Protein AF-A0AA41W5S6-F1 (afdb_monomer)

Nearest PDB structures (foldseek):
  9cai-assembly1_Ck  TM=5.571E-01  e=4.406E-02  Caenorhabditis elegans
  6zj3-assembly1_Lz  TM=5.947E-01  e=7.842E-02  Euglena gracilis
  7qiz-assembly1_m  TM=5.182E-01  e=4.132E-02  Solanum lycopersicum
  5t2a-assembly1_n  TM=5.504E-01  e=1.309E-01  Leishmania donovani
  8ove-assembly1_Bp  TM=6.069E-01  e=4.147E-01  Trypanosoma brucei brucei

InterPro domains:
  IPR045508 Protein of unknown function DUF6482 [PF20090] (15-85)

Sequence (102 aa):
MSYCIANPDEFPSVIERASLMSQEGYYIVSLLVDGVPRTIVGADRRPFHFRSIDQVKALLSEASIDYAELTFNCSYDEMIGAAESLSPVSMPLHGFIQSKEK

pLDDT: mean 72.36, std 13.7, range [36.69, 87.62]

Mean predicted aligned error: 9.74 Å

Radius of gyration: 14.57 Å; Cα contacts (8 Å, |Δi|>4): 198; chains: 1; bounding box: 46×29×28 Å

Organism: NCBI:txid1215918

Foldseek 3Di:
DAAEDADLVPDDQEFAEWEWEDDPQWIWIWTQDPNHIYTYAYPVRHTDTHNDVVVVCVSLVNHAYQWYKYWYDDPVCVVVVNPPCPDGDIDTDPSSHDPPPD

Secondary structure (DSSP, 8-state):
--EEE--GGG--SEEEEEEEEEETTEEEEEEEETTEEEEEB-TTSSBP-BS-HHHHHHHHTTSEEEEEEEEEE-THHHHHT--S----EEEE-GGGB-----

Structure (mmCIF, N/CA/C/O backbone):
data_AF-A0AA41W5S6-F1
#
_entry.id   AF-A0AA41W5S6-F1
#
loop_
_atom_site.group_PDB
_atom_site.id
_atom_site.type_symbol
_atom_site.label_atom_id
_atom_site.label_alt_id
_atom_site.label_comp_id
_atom_site.label_asym_id
_atom_site.label_entity_id
_atom_site.label_seq_id
_atom_site.pdbx_PDB_ins_code
_atom_site.Cartn_x
_atom_site.Cartn_y
_atom_site.Cartn_z
_atom_site.occupancy
_atom_site.B_iso_or_equiv
_atom_site.auth_seq_id
_atom_site.auth_comp_id
_atom_site.auth_asym_id
_atom_site.auth_atom_id
_atom_site.pdbx_PDB_model_num
ATOM 1 N N . MET A 1 1 ? 6.259 -14.451 7.953 1.00 47.97 1 MET A N 1
ATOM 2 C CA . MET A 1 1 ? 5.523 -15.042 6.816 1.00 47.97 1 MET A CA 1
ATOM 3 C C . MET A 1 1 ? 4.664 -13.939 6.230 1.00 47.97 1 MET A C 1
ATOM 5 O O . MET A 1 1 ? 3.759 -13.488 6.916 1.00 47.97 1 MET A O 1
ATOM 9 N N . SER A 1 2 ? 5.004 -13.439 5.045 1.00 50.62 2 SER A N 1
ATOM 10 C CA . SER A 1 2 ? 4.215 -12.411 4.356 1.00 50.62 2 SER A CA 1
ATOM 11 C C . SER A 1 2 ? 3.037 -13.095 3.667 1.00 50.62 2 SER A C 1
ATOM 13 O O . SER A 1 2 ? 3.248 -14.056 2.928 1.00 50.62 2 SER A O 1
ATOM 15 N N . TYR A 1 3 ? 1.811 -12.659 3.951 1.00 62.03 3 TYR A N 1
ATOM 16 C CA . TYR A 1 3 ? 0.615 -13.191 3.293 1.00 62.03 3 TYR A CA 1
ATOM 17 C C . TYR A 1 3 ? 0.363 -12.404 2.003 1.00 62.03 3 TYR A C 1
ATOM 19 O O . TYR A 1 3 ? 0.612 -11.206 1.946 1.00 62.03 3 TYR A O 1
ATOM 27 N N . CYS A 1 4 ? -0.104 -13.055 0.943 1.00 66.44 4 CYS A N 1
ATOM 28 C CA . CYS A 1 4 ? -0.363 -12.386 -0.332 1.00 66.44 4 CYS A CA 1
ATOM 29 C C . CYS A 1 4 ? -1.868 -12.360 -0.601 1.00 66.44 4 CYS A C 1
ATOM 31 O O . CYS A 1 4 ? -2.535 -13.369 -0.386 1.00 66.44 4 CYS A O 1
ATOM 33 N N . ILE A 1 5 ? -2.392 -11.231 -1.078 1.00 67.56 5 ILE A N 1
ATOM 34 C CA . ILE A 1 5 ? -3.782 -11.113 -1.536 1.00 67.56 5 ILE A CA 1
ATOM 35 C C . ILE A 1 5 ? -3.748 -11.210 -3.057 1.00 67.56 5 ILE A C 1
ATOM 37 O O . ILE A 1 5 ? -3.272 -10.289 -3.717 1.00 67.56 5 ILE A O 1
ATOM 41 N N . ALA A 1 6 ? -4.178 -12.350 -3.598 1.00 62.19 6 ALA A N 1
ATOM 42 C CA . ALA A 1 6 ? -4.194 -12.595 -5.042 1.00 62.19 6 ALA A CA 1
ATOM 43 C C . ALA A 1 6 ? -5.520 -12.186 -5.703 1.00 62.19 6 ALA A C 1
ATOM 45 O O . ALA A 1 6 ? -5.555 -11.975 -6.913 1.00 62.19 6 ALA A O 1
ATOM 46 N N . ASN A 1 7 ? -6.598 -12.071 -4.918 1.00 62.97 7 ASN A N 1
ATOM 47 C CA . ASN A 1 7 ? -7.938 -11.793 -5.421 1.00 62.97 7 ASN A CA 1
ATOM 48 C C . ASN A 1 7 ? -8.551 -10.537 -4.782 1.00 62.97 7 ASN A C 1
ATOM 50 O O . ASN A 1 7 ? -8.450 -10.379 -3.564 1.00 62.97 7 ASN A O 1
ATOM 54 N N . PRO A 1 8 ? -9.248 -9.693 -5.570 1.00 56.66 8 PRO A N 1
ATOM 55 C CA . PRO A 1 8 ? -10.047 -8.571 -5.069 1.00 56.66 8 PRO A CA 1
ATOM 56 C C . PRO A 1 8 ? -11.166 -8.999 -4.099 1.00 56.66 8 PRO A C 1
ATOM 58 O O . PRO A 1 8 ? -11.517 -8.245 -3.201 1.00 56.66 8 PRO A O 1
ATOM 61 N N . ASP A 1 9 ? -11.660 -10.234 -4.213 1.00 56.25 9 ASP A N 1
ATOM 62 C CA . ASP A 1 9 ? -12.680 -10.800 -3.314 1.00 56.25 9 ASP A CA 1
ATOM 63 C C . ASP A 1 9 ? -12.141 -11.145 -1.912 1.00 56.25 9 ASP A C 1
ATOM 65 O O . ASP A 1 9 ? -12.896 -11.251 -0.951 1.00 56.25 9 ASP A O 1
ATOM 69 N N . GLU A 1 10 ? -10.823 -11.312 -1.772 1.00 63.94 10 GLU A N 1
ATOM 70 C CA . GLU A 1 10 ? -10.175 -11.613 -0.489 1.00 63.94 10 GLU A CA 1
A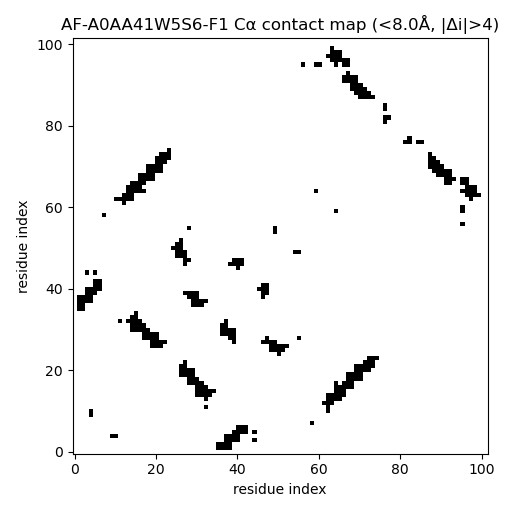TOM 71 C C . GLU A 1 10 ? -9.709 -10.341 0.234 1.00 63.94 10 GLU A C 1
ATOM 73 O O . GLU A 1 10 ? -8.924 -10.421 1.188 1.00 63.94 10 GLU A O 1
ATOM 78 N N . PHE A 1 11 ? -10.156 -9.161 -0.216 1.00 67.62 11 PHE A N 1
ATOM 79 C CA . PHE A 1 11 ? -9.803 -7.921 0.454 1.00 67.62 11 PHE A CA 1
ATOM 80 C C . PHE A 1 11 ? -10.485 -7.862 1.818 1.00 67.62 11 PHE A C 1
ATOM 82 O O . PHE A 1 11 ? -11.712 -7.929 1.920 1.00 67.62 11 PHE A O 1
ATOM 89 N N . PRO A 1 12 ? -9.697 -7.732 2.892 1.00 69.31 12 PRO A N 1
ATOM 90 C CA . PRO A 1 12 ? -10.259 -7.575 4.213 1.00 69.31 12 PRO A CA 1
ATOM 91 C C . PRO A 1 12 ? -11.028 -6.258 4.272 1.00 69.31 12 PRO A C 1
ATOM 93 O O . PRO A 1 12 ? -10.572 -5.222 3.790 1.00 69.31 12 PRO A O 1
ATOM 96 N N . SER A 1 13 ? -12.204 -6.307 4.891 1.00 71.06 13 SER A N 1
ATOM 97 C CA . SER A 1 13 ? -13.100 -5.154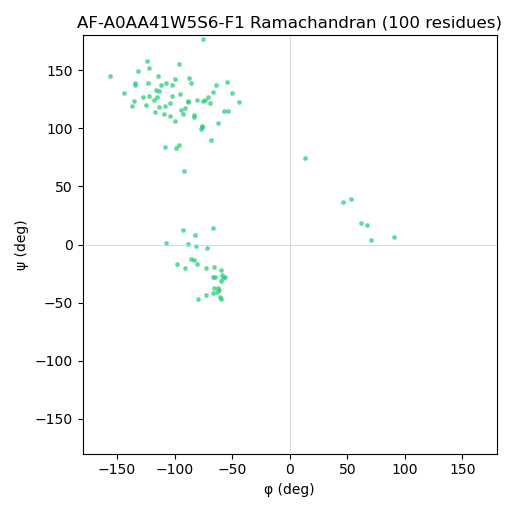 5.002 1.00 71.06 13 SER A CA 1
ATOM 98 C C . SER A 1 13 ? -12.521 -4.028 5.866 1.00 71.06 13 SER A C 1
ATOM 100 O O . SER A 1 13 ? -12.981 -2.891 5.774 1.00 71.06 13 SER A O 1
ATOM 102 N N . VAL A 1 14 ? -11.535 -4.345 6.711 1.00 80.44 14 VAL A N 1
ATOM 103 C CA . VAL A 1 14 ? -10.832 -3.409 7.590 1.00 80.44 14 VAL A CA 1
ATOM 104 C C . VAL A 1 14 ? -9.335 -3.556 7.354 1.00 80.44 14 VAL A C 1
ATOM 106 O O . VAL A 1 14 ? -8.791 -4.658 7.410 1.00 80.44 14 VAL A O 1
ATOM 109 N N . ILE A 1 15 ? -8.679 -2.438 7.074 1.00 85.69 15 ILE A N 1
ATOM 110 C CA . ILE A 1 15 ? -7.248 -2.334 6.814 1.00 85.69 15 ILE A CA 1
ATOM 111 C C . ILE A 1 15 ? -6.698 -1.306 7.795 1.00 85.69 15 ILE A C 1
ATOM 113 O O . ILE A 1 15 ? -7.096 -0.145 7.789 1.00 85.69 15 ILE A O 1
ATOM 117 N N . GLU A 1 16 ? -5.759 -1.720 8.636 1.00 87.50 16 GLU A N 1
ATOM 118 C CA . GLU A 1 16 ? -5.158 -0.827 9.629 1.00 87.50 16 GLU A CA 1
ATOM 119 C C . GLU A 1 16 ? -4.228 0.177 8.947 1.00 87.50 16 GLU A C 1
ATOM 121 O O . GLU A 1 16 ? -4.244 1.370 9.236 1.00 87.50 16 GLU A O 1
ATOM 126 N N . ARG A 1 17 ? -3.415 -0.300 8.000 1.00 86.19 17 ARG A N 1
ATOM 127 C CA . ARG A 1 17 ? -2.459 0.550 7.288 1.00 86.19 17 ARG A CA 1
ATOM 128 C C . ARG A 1 17 ? -2.304 0.144 5.835 1.00 86.19 17 ARG A C 1
ATOM 130 O O . ARG A 1 17 ? -2.039 -1.015 5.550 1.00 86.19 17 ARG A O 1
ATOM 137 N N . ALA A 1 18 ? -2.405 1.096 4.918 1.00 87.00 18 ALA A N 1
ATOM 138 C CA . ALA A 1 18 ? -2.079 0.918 3.511 1.00 87.00 18 ALA A CA 1
ATOM 139 C C . ALA A 1 18 ? -0.794 1.679 3.171 1.00 87.00 18 ALA A C 1
ATOM 141 O O . ALA A 1 18 ? -0.769 2.905 3.168 1.00 87.00 18 ALA A O 1
ATOM 142 N N . SER A 1 19 ? 0.273 0.950 2.863 1.00 87.12 19 SER A N 1
ATOM 143 C CA . SER A 1 19 ? 1.549 1.498 2.412 1.00 87.12 19 SER A CA 1
ATOM 144 C C . SER A 1 19 ? 1.686 1.293 0.908 1.00 87.12 19 SER A C 1
ATOM 146 O O . SER A 1 19 ? 1.835 0.170 0.421 1.00 87.12 19 SER A O 1
ATOM 148 N N . LEU A 1 20 ? 1.619 2.389 0.160 1.00 87.62 20 LEU A N 1
ATOM 149 C CA . LEU A 1 20 ? 1.839 2.406 -1.278 1.00 87.62 20 LEU A CA 1
ATOM 150 C C . LEU A 1 20 ? 3.296 2.784 -1.539 1.00 87.62 20 LEU A C 1
ATOM 152 O O . LEU A 1 20 ? 3.766 3.793 -1.033 1.00 87.62 20 LEU A O 1
ATOM 156 N N . MET A 1 21 ? 4.007 2.015 -2.352 1.00 86.56 21 MET A N 1
ATOM 157 C CA . MET A 1 21 ? 5.380 2.299 -2.756 1.00 86.56 21 MET A CA 1
ATOM 158 C C . MET A 1 21 ? 5.411 2.609 -4.249 1.00 86.56 21 MET A C 1
ATOM 160 O O . MET A 1 21 ? 5.048 1.762 -5.060 1.00 86.56 21 MET A O 1
ATOM 164 N N . SER A 1 22 ? 5.834 3.817 -4.613 1.00 84.31 22 SER A N 1
ATOM 165 C CA . SER A 1 22 ? 6.073 4.208 -6.002 1.00 84.31 22 SER A CA 1
ATOM 166 C C . SER A 1 22 ? 7.508 3.872 -6.388 1.00 84.31 22 SER A C 1
ATOM 168 O O . SER A 1 22 ? 8.439 4.384 -5.769 1.00 84.31 22 SER A O 1
ATOM 170 N N . GLN A 1 23 ? 7.679 3.077 -7.440 1.00 79.81 23 GLN A N 1
ATOM 171 C CA . GLN A 1 23 ? 8.972 2.700 -8.004 1.00 79.81 23 GLN A CA 1
ATOM 172 C C . GLN A 1 23 ? 8.890 2.819 -9.528 1.00 79.81 23 GLN A C 1
ATOM 174 O O . GLN A 1 23 ? 7.999 2.243 -10.138 1.00 79.81 23 GLN A O 1
ATOM 179 N N . GLU A 1 24 ? 9.772 3.616 -10.139 1.00 73.88 24 GLU A N 1
ATOM 180 C CA . GLU A 1 24 ? 9.967 3.682 -11.603 1.00 73.88 24 GLU A CA 1
ATOM 181 C C . GLU A 1 24 ? 8.674 3.762 -12.456 1.00 73.88 24 GLU A C 1
ATOM 183 O O . GLU A 1 24 ? 8.582 3.196 -13.545 1.00 73.88 24 GLU A O 1
ATOM 188 N N . GLY A 1 25 ? 7.650 4.477 -11.974 1.00 72.62 25 GLY A N 1
ATOM 189 C CA . GLY A 1 25 ? 6.386 4.682 -12.696 1.00 72.62 25 GLY A CA 1
ATOM 190 C C . GLY A 1 25 ? 5.286 3.644 -12.435 1.00 72.62 25 GLY A C 1
ATOM 191 O O . GLY A 1 25 ? 4.235 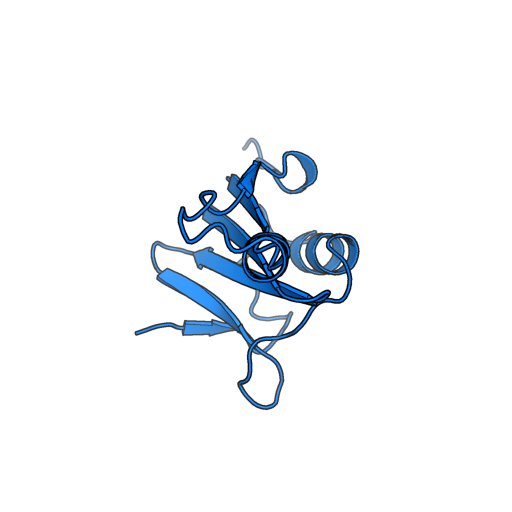3.706 -13.075 1.00 72.62 25 GLY A O 1
ATOM 192 N N . TYR A 1 26 ? 5.481 2.724 -11.491 1.00 81.06 26 TYR A N 1
ATOM 193 C CA . TYR A 1 26 ? 4.444 1.832 -10.972 1.00 81.06 26 TYR A CA 1
ATOM 194 C C . TYR A 1 26 ? 4.310 1.949 -9.450 1.00 81.06 26 TYR A C 1
ATOM 196 O O . TYR A 1 26 ? 5.222 2.385 -8.751 1.00 81.06 26 TYR A O 1
ATOM 204 N N . TYR A 1 27 ? 3.146 1.554 -8.937 1.00 83.81 27 TYR A N 1
ATOM 205 C CA . TYR A 1 27 ? 2.844 1.522 -7.510 1.00 83.81 27 TYR A CA 1
ATOM 206 C C . TYR A 1 27 ? 2.658 0.078 -7.048 1.00 83.81 27 TYR A C 1
ATOM 208 O O . TYR A 1 27 ? 1.919 -0.688 -7.669 1.00 83.81 27 TYR A O 1
ATOM 216 N N . ILE A 1 28 ? 3.305 -0.273 -5.942 1.00 86.75 28 ILE A N 1
ATOM 217 C CA . ILE A 1 28 ? 3.141 -1.534 -5.218 1.00 86.75 28 ILE A CA 1
ATOM 218 C C . ILE A 1 28 ? 2.389 -1.231 -3.928 1.00 86.75 28 ILE A C 1
ATOM 220 O O . ILE A 1 28 ? 2.652 -0.225 -3.276 1.00 86.75 28 ILE A O 1
ATOM 224 N N . VAL A 1 29 ? 1.455 -2.095 -3.546 1.00 85.62 29 VAL A N 1
ATOM 225 C CA . VAL A 1 29 ? 0.605 -1.873 -2.375 1.00 85.62 29 VAL A CA 1
ATOM 226 C C . VAL A 1 29 ? 0.838 -2.973 -1.353 1.00 85.62 29 VAL A C 1
ATOM 228 O O . VAL A 1 29 ? 0.683 -4.163 -1.645 1.00 85.62 29 VAL A O 1
ATOM 231 N N . SER A 1 30 ? 1.182 -2.554 -0.142 1.00 87.56 30 SER A N 1
ATOM 232 C CA . SER A 1 30 ? 1.247 -3.399 1.039 1.00 87.56 30 SER A CA 1
ATOM 233 C C . SER A 1 30 ? 0.211 -2.923 2.046 1.00 87.56 30 SER A C 1
ATOM 235 O O . SER A 1 30 ? 0.106 -1.739 2.335 1.00 87.56 30 SER A O 1
ATOM 237 N N . LEU A 1 31 ? -0.552 -3.850 2.592 1.00 87.25 31 LEU A N 1
ATOM 238 C CA . LEU A 1 31 ? -1.614 -3.616 3.555 1.00 87.25 31 LEU A CA 1
ATOM 239 C C . LEU A 1 31 ? -1.215 -4.256 4.879 1.00 87.25 31 LEU A C 1
ATOM 241 O O . LEU A 1 31 ? -0.577 -5.300 4.891 1.00 87.25 31 LEU A O 1
ATOM 245 N N . LEU A 1 32 ? -1.581 -3.654 5.996 1.00 86.88 32 LEU A N 1
ATOM 246 C CA . LEU A 1 32 ? -1.484 -4.240 7.322 1.00 86.88 32 LEU A CA 1
ATOM 247 C C . LEU A 1 32 ? -2.899 -4.566 7.775 1.00 86.88 32 LEU A C 1
ATOM 249 O O . LEU A 1 32 ? -3.755 -3.681 7.821 1.00 86.88 32 LEU A O 1
ATOM 253 N N . VAL A 1 33 ? -3.141 -5.845 8.030 1.00 84.69 33 VAL A N 1
ATOM 254 C CA . VAL A 1 33 ? -4.464 -6.377 8.348 1.00 84.69 33 VAL A CA 1
ATOM 255 C C . VAL A 1 33 ? -4.290 -7.353 9.498 1.00 84.69 33 VAL A C 1
ATOM 257 O O . VAL A 1 33 ? -3.552 -8.331 9.351 1.00 84.69 33 VAL A O 1
ATOM 260 N N . ASP A 1 34 ? -4.938 -7.081 10.629 1.00 84.50 34 ASP A N 1
ATOM 261 C CA . ASP A 1 34 ? -4.802 -7.858 11.868 1.00 84.50 34 ASP A CA 1
ATOM 262 C C . ASP A 1 34 ? -3.329 -8.002 12.309 1.00 84.50 34 ASP A C 1
ATOM 264 O O . ASP A 1 34 ? -2.868 -9.071 12.713 1.00 84.50 34 ASP A O 1
ATOM 268 N N . GLY A 1 35 ? -2.538 -6.936 12.151 1.00 83.25 35 GLY A N 1
ATOM 269 C CA . GLY A 1 35 ? -1.102 -6.916 12.431 1.00 83.25 35 GLY A CA 1
ATOM 270 C C . GLY A 1 35 ? -0.242 -7.718 11.446 1.00 83.25 35 GLY A C 1
ATOM 271 O O . GLY A 1 35 ? 0.974 -7.814 11.627 1.00 83.25 35 GLY A O 1
ATOM 272 N N . VAL A 1 36 ? -0.834 -8.288 10.391 1.00 84.25 36 VAL A N 1
ATOM 273 C CA . VAL A 1 36 ? -0.127 -9.089 9.388 1.00 84.25 36 VAL A CA 1
ATOM 274 C C . VAL A 1 36 ? 0.068 -8.279 8.104 1.00 84.25 36 VAL A C 1
ATOM 276 O O . VAL A 1 36 ? -0.915 -7.861 7.487 1.00 84.25 36 VAL A O 1
ATOM 279 N N . PRO A 1 37 ? 1.319 -8.076 7.648 1.00 84.62 37 PRO A N 1
ATOM 280 C CA . PRO A 1 37 ? 1.572 -7.417 6.379 1.00 84.62 37 PRO A CA 1
ATOM 281 C C . PRO A 1 37 ? 1.161 -8.330 5.221 1.00 84.62 37 PRO A C 1
ATOM 283 O O . PRO A 1 37 ? 1.598 -9.486 5.116 1.00 84.62 37 PRO A O 1
ATOM 286 N N . ARG A 1 38 ? 0.322 -7.785 4.343 1.00 85.62 38 ARG A N 1
ATOM 287 C CA . ARG A 1 38 ? -0.189 -8.416 3.138 1.00 85.62 38 ARG A CA 1
ATOM 288 C C . ARG A 1 38 ? 0.149 -7.615 1.895 1.00 85.62 38 ARG A C 1
ATOM 290 O O . ARG A 1 38 ? -0.164 -6.437 1.815 1.00 85.62 38 ARG A O 1
ATOM 297 N N . THR A 1 39 ? 0.737 -8.251 0.892 1.00 85.00 39 THR A N 1
ATOM 298 C CA . THR A 1 39 ? 1.025 -7.594 -0.393 1.00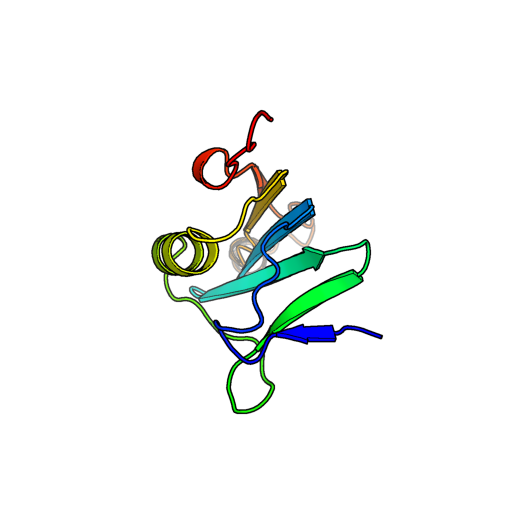 85.00 39 THR A CA 1
ATOM 299 C C . THR A 1 39 ? -0.005 -8.012 -1.431 1.00 85.00 39 THR A C 1
ATOM 301 O O . THR A 1 39 ? -0.354 -9.193 -1.516 1.00 85.00 39 THR A O 1
ATOM 304 N N . ILE A 1 40 ? -0.486 -7.058 -2.229 1.00 83.12 40 ILE A N 1
ATOM 305 C CA . ILE A 1 40 ? -1.367 -7.365 -3.359 1.00 83.12 40 ILE A CA 1
ATOM 306 C C . ILE A 1 40 ? -0.520 -8.004 -4.460 1.00 83.12 40 ILE A C 1
ATOM 308 O O . ILE A 1 40 ? 0.474 -7.423 -4.905 1.00 83.12 40 ILE A O 1
ATOM 312 N N . VAL A 1 41 ? -0.900 -9.200 -4.896 1.00 83.44 41 VAL A N 1
ATOM 313 C CA . VAL A 1 41 ? -0.210 -9.945 -5.952 1.00 83.44 41 VAL A CA 1
ATOM 314 C C . VAL A 1 41 ? -1.158 -10.263 -7.101 1.00 83.44 41 VAL A C 1
ATOM 316 O O . VAL A 1 41 ? -2.361 -10.389 -6.912 1.00 83.44 41 VAL A O 1
ATOM 319 N N . GLY A 1 42 ? -0.612 -10.392 -8.306 1.00 78.56 42 GLY A N 1
ATOM 320 C CA . GLY A 1 42 ? -1.342 -10.911 -9.457 1.00 78.56 42 GLY A CA 1
ATOM 321 C C . GLY A 1 42 ? -1.517 -12.431 -9.405 1.00 78.56 42 GLY A C 1
ATOM 322 O O . GLY A 1 42 ? -0.975 -13.119 -8.534 1.00 78.56 42 GLY A O 1
ATOM 323 N N . ALA A 1 43 ? -2.231 -12.971 -10.395 1.00 76.75 43 ALA A N 1
ATOM 324 C CA . ALA A 1 43 ? -2.466 -14.412 -10.548 1.00 76.75 43 ALA A CA 1
ATOM 325 C C . ALA A 1 43 ? -1.163 -15.235 -10.625 1.00 76.75 43 ALA A C 1
ATOM 327 O O . ALA A 1 43 ? -1.110 -16.393 -10.215 1.00 76.75 43 ALA A O 1
ATOM 328 N N . ASP A 1 44 ? -0.087 -14.619 -11.105 1.00 79.81 44 ASP A N 1
ATOM 329 C CA . ASP A 1 44 ? 1.263 -15.169 -11.207 1.00 79.81 44 ASP A CA 1
ATOM 330 C C . ASP A 1 44 ? 2.076 -15.091 -9.896 1.00 79.81 44 ASP A C 1
ATOM 332 O O . ASP A 1 44 ? 3.263 -15.421 -9.883 1.00 79.81 44 ASP A O 1
ATOM 336 N N . ARG A 1 45 ? 1.443 -14.700 -8.778 1.00 77.00 45 ARG A N 1
ATOM 337 C CA . ARG A 1 45 ? 2.047 -14.531 -7.440 1.00 77.00 45 ARG A CA 1
ATOM 338 C C . ARG A 1 45 ? 3.155 -13.477 -7.365 1.00 77.00 45 ARG A C 1
ATOM 340 O O . ARG A 1 45 ? 3.935 -13.477 -6.412 1.00 77.00 45 ARG A O 1
ATOM 347 N N . ARG A 1 46 ? 3.233 -12.572 -8.338 1.00 81.00 46 ARG A N 1
ATOM 348 C CA . ARG A 1 46 ? 4.130 -11.410 -8.293 1.00 81.00 46 ARG A CA 1
ATOM 349 C C . ARG A 1 46 ? 3.388 -10.180 -7.780 1.00 81.00 46 ARG A C 1
ATOM 351 O O . ARG A 1 46 ? 2.169 -10.132 -7.931 1.00 81.00 46 ARG A O 1
ATOM 358 N N . PRO A 1 47 ? 4.090 -9.189 -7.200 1.00 81.19 47 PRO A N 1
ATOM 359 C CA . PRO A 1 47 ? 3.475 -7.934 -6.782 1.00 81.19 47 PRO A CA 1
ATOM 360 C C . PRO A 1 47 ? 2.650 -7.329 -7.916 1.00 81.19 47 PRO A C 1
ATOM 362 O O . PRO A 1 47 ? 3.119 -7.236 -9.052 1.00 81.19 47 PRO A O 1
ATOM 365 N N . PHE A 1 48 ? 1.410 -6.953 -7.618 1.00 83.75 48 PHE A N 1
ATOM 366 C CA . PHE A 1 48 ? 0.559 -6.322 -8.611 1.00 83.75 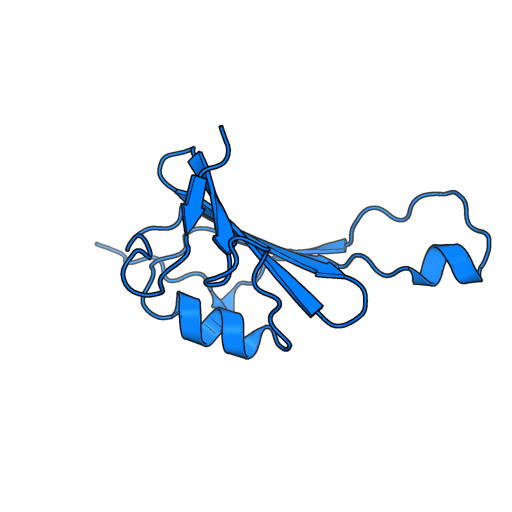48 PHE A CA 1
ATOM 367 C C . PHE A 1 48 ? 1.008 -4.873 -8.808 1.00 83.75 48 PHE A C 1
ATOM 369 O O . PHE A 1 48 ? 1.068 -4.096 -7.855 1.00 83.75 48 PHE A O 1
ATOM 376 N N . HIS A 1 49 ? 1.328 -4.517 -10.049 1.00 85.44 49 HIS A N 1
ATOM 377 C CA . HIS A 1 49 ? 1.790 -3.179 -10.396 1.00 85.44 49 HIS A CA 1
ATOM 378 C C . HIS A 1 49 ? 0.609 -2.310 -10.813 1.00 85.44 49 HIS A C 1
ATOM 380 O O . HIS A 1 49 ? 0.018 -2.500 -11.879 1.00 85.44 49 HIS A O 1
ATOM 386 N N . PHE A 1 50 ? 0.296 -1.311 -9.999 1.00 84.38 50 PHE A N 1
ATOM 387 C CA . PHE A 1 50 ? -0.691 -0.304 -10.355 1.00 84.38 50 PHE A CA 1
ATOM 388 C C . PHE A 1 50 ? -0.024 0.810 -11.152 1.00 84.38 50 PHE A C 1
ATOM 390 O O . PHE A 1 50 ? 1.071 1.260 -10.824 1.00 84.38 50 PHE A O 1
ATOM 397 N N . ARG A 1 51 ? -0.698 1.298 -12.195 1.00 82.94 51 ARG A N 1
ATOM 398 C CA . ARG A 1 51 ? -0.202 2.431 -12.998 1.00 82.94 51 ARG A CA 1
ATOM 399 C C . ARG A 1 51 ? -0.585 3.788 -12.421 1.00 82.94 51 ARG A C 1
ATOM 401 O O . ARG A 1 51 ? -0.114 4.820 -12.887 1.00 82.94 51 ARG A O 1
ATOM 408 N N . SER A 1 52 ? -1.501 3.812 -11.458 1.00 82.81 52 SER A N 1
ATOM 409 C CA . SER A 1 52 ? -2.024 5.048 -10.884 1.00 82.81 52 SER A CA 1
ATOM 410 C C . SER A 1 52 ? -2.562 4.797 -9.484 1.00 82.81 52 SER A C 1
ATOM 412 O O . SER A 1 52 ? -3.183 3.766 -9.232 1.00 82.81 52 SER A O 1
ATOM 414 N N . ILE A 1 53 ? -2.401 5.787 -8.606 1.00 80.81 53 ILE A N 1
ATOM 415 C CA . ILE A 1 53 ? -2.981 5.785 -7.254 1.00 80.81 53 ILE A CA 1
ATOM 416 C C . ILE A 1 53 ? -4.508 5.682 -7.321 1.00 80.81 53 ILE A C 1
ATOM 418 O O . ILE A 1 53 ? -5.115 5.079 -6.449 1.00 80.81 53 ILE A O 1
ATOM 422 N N . ASP A 1 54 ? -5.131 6.226 -8.367 1.00 81.56 54 ASP A N 1
ATOM 423 C CA . ASP A 1 54 ? -6.582 6.169 -8.555 1.00 81.56 54 ASP A CA 1
ATOM 424 C C . ASP A 1 54 ? -7.103 4.730 -8.706 1.00 81.56 54 ASP A C 1
ATOM 426 O O . ASP A 1 54 ? -8.109 4.368 -8.108 1.00 81.56 54 ASP A O 1
ATOM 430 N N . GLN A 1 55 ? -6.349 3.857 -9.388 1.00 82.38 55 GLN A N 1
ATOM 431 C CA . GLN A 1 55 ? -6.683 2.429 -9.458 1.00 82.38 55 GLN A CA 1
ATOM 432 C C . GLN A 1 55 ? -6.566 1.755 -8.090 1.00 82.38 55 GLN A C 1
ATOM 434 O O . GLN A 1 55 ? -7.383 0.905 -7.750 1.00 82.38 55 GLN A O 1
ATOM 439 N N . VAL A 1 56 ? -5.573 2.157 -7.291 1.00 81.94 56 VAL A N 1
ATOM 440 C CA . VAL A 1 56 ? -5.425 1.664 -5.917 1.00 81.94 56 VAL A CA 1
ATOM 441 C C . VAL A 1 56 ? -6.581 2.154 -5.046 1.00 81.94 56 VAL A C 1
ATOM 443 O O . VAL A 1 56 ? -7.130 1.372 -4.279 1.00 81.94 56 VAL A O 1
ATOM 446 N N . LYS A 1 57 ? -6.996 3.419 -5.189 1.00 80.56 57 LYS A N 1
ATOM 447 C CA . LYS A 1 57 ? -8.176 3.969 -4.506 1.00 80.56 57 LYS A CA 1
ATOM 448 C C . LYS A 1 57 ? -9.435 3.214 -4.877 1.00 80.56 57 LYS A C 1
ATOM 450 O O . LYS A 1 57 ? -10.189 2.871 -3.984 1.00 80.56 57 LYS A O 1
ATOM 455 N N . ALA A 1 58 ? -9.653 2.950 -6.163 1.00 80.38 58 ALA A N 1
ATOM 456 C CA . ALA A 1 58 ? -10.812 2.201 -6.626 1.00 80.38 58 ALA A CA 1
ATOM 457 C C . ALA A 1 58 ? -10.828 0.786 -6.031 1.00 80.38 58 ALA A C 1
ATOM 459 O O . ALA A 1 58 ? -11.847 0.369 -5.492 1.00 80.38 58 ALA A O 1
ATOM 460 N N . LEU A 1 59 ? -9.687 0.091 -6.042 1.00 79.38 59 LEU A N 1
ATOM 461 C CA . LEU A 1 59 ? -9.565 -1.247 -5.461 1.00 79.38 59 LEU A CA 1
ATOM 462 C C . LEU A 1 59 ? -9.812 -1.257 -3.948 1.00 79.38 59 LEU A C 1
ATOM 464 O O . LEU A 1 59 ? -10.455 -2.156 -3.424 1.00 79.38 59 LEU A O 1
ATOM 468 N N . LEU A 1 60 ? -9.294 -0.253 -3.245 1.00 78.25 60 LEU A N 1
ATOM 469 C CA . LEU A 1 60 ? -9.428 -0.131 -1.798 1.00 78.25 60 LEU A CA 1
ATOM 470 C C . LEU A 1 60 ? -10.695 0.623 -1.369 1.00 78.25 60 LEU A C 1
ATOM 472 O O . LEU A 1 60 ? -10.911 0.802 -0.175 1.00 78.25 60 LEU A O 1
ATOM 476 N N . SER A 1 61 ? -11.532 1.068 -2.311 1.00 75.44 61 SER A N 1
ATOM 477 C CA . SER A 1 61 ? -12.709 1.899 -2.019 1.00 75.44 61 SER A CA 1
ATOM 478 C C . SER A 1 61 ? -13.763 1.163 -1.193 1.00 75.44 61 SER A C 1
ATOM 480 O O . SER A 1 61 ? -14.495 1.790 -0.426 1.00 75.44 61 SER A O 1
ATOM 482 N N . GLU A 1 62 ? -13.803 -0.163 -1.324 1.00 72.88 62 GLU A N 1
ATOM 483 C CA . GLU A 1 62 ? -14.709 -1.052 -0.597 1.00 72.88 62 GLU A CA 1
ATOM 484 C C . GLU A 1 62 ? -14.190 -1.416 0.806 1.00 72.88 62 GLU A 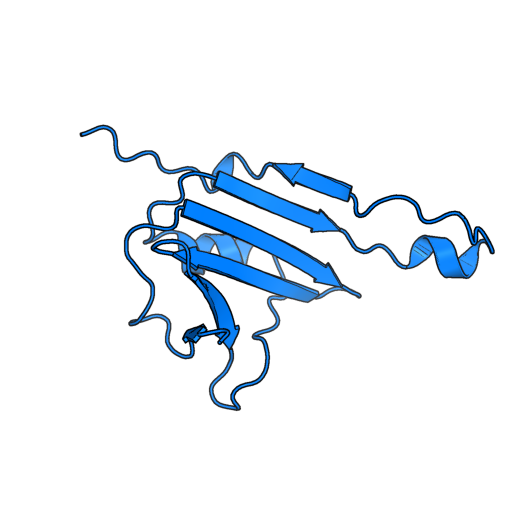C 1
ATOM 486 O O . GLU A 1 62 ? -14.950 -1.915 1.638 1.00 72.88 62 GLU A O 1
ATOM 491 N N . ALA A 1 63 ? -12.916 -1.133 1.097 1.00 75.75 63 ALA A N 1
ATOM 492 C CA . ALA A 1 63 ? -12.290 -1.403 2.384 1.00 75.75 63 ALA A CA 1
ATOM 493 C C . ALA A 1 63 ? -12.237 -0.143 3.263 1.00 75.75 63 ALA A C 1
ATOM 495 O O . ALA A 1 63 ? -11.987 0.971 2.803 1.00 75.75 63 ALA A O 1
ATOM 496 N N . SER A 1 64 ? -12.446 -0.319 4.567 1.00 79.25 64 SER A N 1
ATOM 497 C CA . SER A 1 64 ? -12.238 0.737 5.558 1.00 79.25 64 SER A CA 1
ATOM 498 C C . SER A 1 64 ? -10.759 0.771 5.925 1.00 79.25 64 SER A C 1
ATOM 500 O O . SER A 1 64 ? -10.250 -0.177 6.520 1.00 79.25 64 SER A O 1
ATOM 502 N N . ILE A 1 65 ? -10.065 1.836 5.526 1.00 83.31 65 ILE A N 1
ATOM 503 C CA . ILE A 1 65 ? -8.651 2.041 5.848 1.00 83.31 65 ILE A CA 1
ATOM 504 C C . ILE A 1 65 ? -8.541 3.055 6.981 1.00 83.31 65 ILE A C 1
ATOM 506 O O . ILE A 1 65 ? -9.091 4.150 6.872 1.00 83.31 65 ILE A O 1
ATOM 510 N N . ASP A 1 66 ? -7.814 2.701 8.038 1.00 82.69 66 ASP A N 1
ATOM 511 C CA . ASP A 1 66 ? -7.539 3.605 9.160 1.00 82.69 66 ASP A CA 1
ATOM 512 C C . ASP A 1 66 ? -6.411 4.591 8.815 1.00 82.69 66 ASP A C 1
ATOM 514 O O . ASP A 1 66 ? -6.558 5.806 8.948 1.00 82.69 66 ASP A O 1
ATOM 518 N N . TYR A 1 67 ? -5.313 4.082 8.251 1.00 83.12 67 TYR A N 1
ATOM 519 C CA . TYR A 1 67 ? -4.180 4.900 7.834 1.00 83.12 67 TYR A CA 1
ATOM 520 C C . TYR A 1 67 ? -3.671 4.519 6.444 1.00 83.12 67 TYR A C 1
ATOM 522 O O . TYR A 1 67 ? -3.529 3.345 6.116 1.00 83.12 67 TYR A O 1
ATOM 530 N N . ALA A 1 68 ? -3.333 5.505 5.617 1.00 83.75 68 ALA A N 1
ATOM 531 C CA . ALA A 1 68 ? -2.704 5.266 4.323 1.00 83.75 68 ALA A CA 1
ATOM 532 C C . ALA A 1 68 ? -1.519 6.205 4.113 1.00 83.75 68 ALA A C 1
ATOM 534 O O . ALA A 1 68 ? -1.615 7.402 4.380 1.00 83.75 68 ALA A O 1
ATOM 535 N N . GLU A 1 69 ? -0.420 5.682 3.581 1.00 85.44 69 GLU A N 1
ATOM 536 C CA . GLU A 1 69 ? 0.754 6.458 3.194 1.00 85.44 69 GLU A CA 1
ATOM 537 C C . GLU A 1 69 ? 1.215 6.072 1.786 1.00 85.44 69 GLU A C 1
ATOM 539 O O . GLU A 1 69 ? 1.086 4.928 1.347 1.00 85.44 69 GLU A O 1
ATOM 544 N N . LEU A 1 70 ? 1.790 7.039 1.088 1.00 83.94 70 LEU A N 1
ATOM 545 C CA . LEU A 1 70 ? 2.452 6.853 -0.186 1.00 83.94 70 LEU A CA 1
ATOM 546 C C . LEU A 1 70 ? 3.922 7.196 -0.042 1.00 83.94 70 LEU A C 1
ATOM 548 O O . LEU A 1 70 ? 4.273 8.353 0.161 1.00 83.94 70 LEU A O 1
ATOM 552 N N . THR A 1 71 ? 4.764 6.191 -0.194 1.00 83.25 71 THR A N 1
ATOM 553 C CA . THR A 1 71 ? 6.209 6.306 -0.220 1.00 83.25 71 THR A CA 1
ATOM 554 C C . THR A 1 71 ? 6.693 6.426 -1.657 1.00 83.25 71 THR A C 1
ATOM 556 O O . THR A 1 71 ? 6.550 5.499 -2.457 1.00 83.25 71 THR A O 1
ATOM 559 N N . PHE A 1 72 ? 7.290 7.563 -1.997 1.00 76.25 72 PHE A N 1
ATOM 560 C CA . PHE A 1 72 ? 7.926 7.770 -3.290 1.00 76.25 72 PHE A CA 1
ATOM 561 C C . PHE A 1 72 ? 9.400 7.393 -3.240 1.00 76.25 72 PHE A C 1
ATOM 563 O O . PHE A 1 72 ? 10.184 8.027 -2.533 1.00 76.25 72 PHE A O 1
ATOM 570 N N . ASN A 1 73 ? 9.773 6.393 -4.041 1.00 70.44 73 ASN A N 1
ATOM 571 C CA . ASN A 1 73 ? 11.160 6.049 -4.304 1.00 70.44 73 ASN A CA 1
ATOM 572 C C . ASN A 1 73 ? 11.560 6.679 -5.644 1.00 70.44 73 ASN A C 1
ATOM 574 O O . ASN A 1 73 ? 11.454 6.071 -6.710 1.00 70.44 73 ASN A O 1
ATOM 578 N N . CYS A 1 74 ? 11.931 7.957 -5.605 1.00 56.78 74 CYS A N 1
ATOM 579 C CA . CYS A 1 74 ? 12.435 8.650 -6.783 1.00 56.78 74 CYS A CA 1
ATOM 580 C C . CYS A 1 74 ? 13.926 8.338 -6.939 1.00 56.78 74 CYS A C 1
ATOM 582 O O . CYS A 1 74 ? 14.737 8.885 -6.200 1.00 56.78 74 CYS A O 1
ATOM 584 N N . SER A 1 75 ? 14.304 7.555 -7.954 1.00 55.06 75 SER A N 1
ATOM 585 C CA . SER A 1 75 ? 15.712 7.321 -8.339 1.00 55.06 75 SER A CA 1
ATOM 586 C C . SER A 1 75 ? 16.425 8.573 -8.880 1.00 55.06 75 SER A C 1
ATOM 588 O O . SER A 1 75 ? 17.481 8.473 -9.498 1.00 55.06 75 SER A O 1
ATOM 590 N N . TYR A 1 76 ? 15.856 9.769 -8.685 1.00 51.47 76 TYR A N 1
ATOM 591 C CA . TYR A 1 76 ? 16.466 11.032 -9.101 1.00 51.47 76 TYR A CA 1
ATOM 592 C C . TYR A 1 76 ? 17.846 11.217 -8.452 1.00 51.47 76 TYR A C 1
ATOM 594 O O . TYR A 1 76 ? 18.729 11.796 -9.073 1.00 51.47 76 TYR A O 1
ATOM 602 N N . ASP A 1 77 ? 18.042 10.646 -7.260 1.00 50.97 77 ASP A N 1
ATOM 603 C CA . ASP A 1 77 ? 19.276 10.684 -6.469 1.00 50.97 77 ASP A CA 1
ATOM 604 C C . ASP A 1 77 ? 20.479 10.026 -7.179 1.00 50.97 77 ASP A C 1
ATOM 606 O O . ASP A 1 77 ? 21.580 10.581 -7.189 1.00 50.97 77 ASP A O 1
ATOM 610 N N . GLU A 1 78 ? 20.265 8.902 -7.881 1.00 53.00 78 GLU A N 1
ATOM 611 C CA . GLU A 1 78 ? 21.335 8.197 -8.609 1.00 53.00 78 GLU A CA 1
ATOM 612 C C . GLU A 1 78 ? 21.880 9.018 -9.788 1.00 53.00 78 GLU A C 1
ATOM 614 O O . GLU A 1 78 ? 23.056 8.903 -10.133 1.00 53.00 78 GLU A O 1
ATOM 619 N N . MET A 1 79 ? 21.061 9.892 -10.387 1.00 53.00 79 MET A N 1
ATOM 620 C CA . MET A 1 79 ? 21.474 10.724 -11.524 1.00 53.00 79 MET A CA 1
ATOM 621 C C . MET A 1 79 ? 22.280 11.972 -11.127 1.00 53.00 79 MET A C 1
ATOM 623 O O . MET A 1 79 ? 22.947 12.548 -11.986 1.00 53.00 79 MET A O 1
ATOM 627 N N . ILE A 1 80 ? 22.252 12.386 -9.854 1.00 56.22 80 ILE A N 1
ATOM 628 C CA . ILE A 1 80 ? 23.011 13.544 -9.334 1.00 56.22 80 ILE A CA 1
ATOM 629 C C . ILE A 1 80 ? 24.205 13.151 -8.454 1.00 56.22 80 ILE A C 1
ATOM 631 O O . ILE A 1 80 ? 24.928 14.029 -7.986 1.00 56.22 80 ILE A O 1
ATOM 635 N N . GLY A 1 81 ? 24.465 11.853 -8.262 1.00 50.69 81 GLY A N 1
ATOM 636 C CA . GLY A 1 81 ? 25.626 11.375 -7.504 1.00 50.69 81 GLY A CA 1
ATOM 637 C C . GLY A 1 81 ? 25.572 11.709 -6.010 1.00 50.69 81 GLY A C 1
ATOM 638 O O . GLY A 1 81 ? 26.598 11.647 -5.331 1.00 50.69 81 GLY A O 1
ATOM 639 N N . ALA A 1 82 ? 24.392 12.055 -5.492 1.00 49.81 82 ALA A N 1
ATOM 640 C CA . ALA A 1 82 ? 24.170 12.153 -4.063 1.00 49.81 82 ALA A CA 1
ATOM 641 C C . ALA A 1 82 ? 24.055 10.720 -3.527 1.00 49.81 82 ALA A C 1
ATOM 643 O O . ALA A 1 82 ? 23.050 10.052 -3.699 1.00 49.81 82 ALA A O 1
ATOM 644 N N . ALA A 1 83 ? 25.119 10.211 -2.904 1.00 50.09 83 ALA A N 1
ATOM 645 C CA . ALA A 1 83 ? 25.061 8.966 -2.132 1.00 50.09 83 ALA A CA 1
ATOM 646 C C . ALA A 1 83 ? 24.290 9.146 -0.804 1.00 50.09 83 ALA A C 1
ATOM 648 O O . ALA A 1 83 ? 24.114 8.198 -0.039 1.00 50.09 83 ALA A O 1
ATOM 649 N N . GLU A 1 84 ? 23.853 10.372 -0.512 1.00 49.53 84 GLU A N 1
ATOM 650 C CA . GLU A 1 84 ? 23.187 10.768 0.723 1.00 49.53 84 GLU A CA 1
ATOM 651 C C . GLU A 1 84 ? 21.668 10.654 0.580 1.00 49.53 84 GLU A C 1
ATOM 653 O O . GLU A 1 84 ? 20.946 11.639 0.671 1.00 49.53 84 GLU A O 1
ATOM 658 N N . SER A 1 85 ? 21.225 9.411 0.370 1.00 51.19 85 SER A N 1
ATOM 659 C CA . SER A 1 85 ? 19.939 8.830 0.764 1.00 51.19 85 SER A CA 1
ATOM 660 C C . SER A 1 85 ? 18.887 9.852 1.218 1.00 51.19 85 SER A C 1
ATOM 662 O O . SER A 1 85 ? 18.568 9.932 2.412 1.00 51.19 85 SER A O 1
ATOM 664 N N . LEU A 1 86 ? 18.297 10.599 0.280 1.00 53.91 86 LEU A N 1
ATOM 665 C CA . LEU A 1 86 ? 17.059 11.314 0.571 1.00 53.91 86 LEU A CA 1
ATOM 666 C C . LEU A 1 86 ? 16.050 10.263 1.023 1.00 53.91 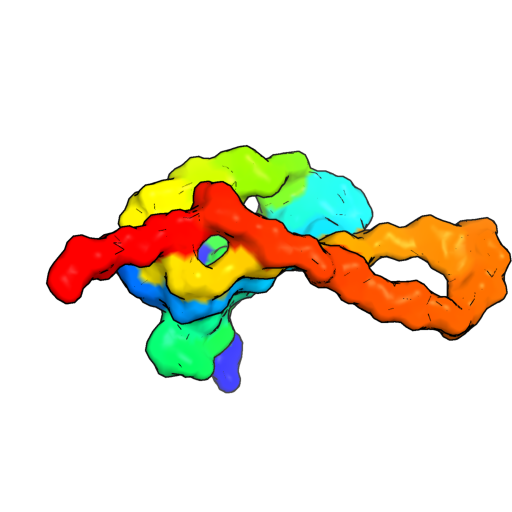86 LEU A C 1
ATOM 668 O O . LEU A 1 86 ? 15.729 9.322 0.298 1.00 53.91 86 LEU A O 1
ATOM 672 N N . SER A 1 87 ? 15.638 10.365 2.285 1.00 59.50 87 SER A N 1
ATOM 673 C CA . SER A 1 87 ? 14.760 9.378 2.899 1.00 59.50 87 SER A CA 1
ATOM 674 C C . SER A 1 87 ? 13.510 9.209 2.031 1.00 59.50 87 SER A C 1
ATOM 676 O O . SER A 1 87 ? 13.008 10.221 1.530 1.00 59.50 87 SER A O 1
ATOM 678 N N . PRO A 1 88 ? 13.008 7.974 1.844 1.00 63.62 88 PRO A N 1
ATOM 679 C CA . PRO A 1 88 ? 11.793 7.726 1.0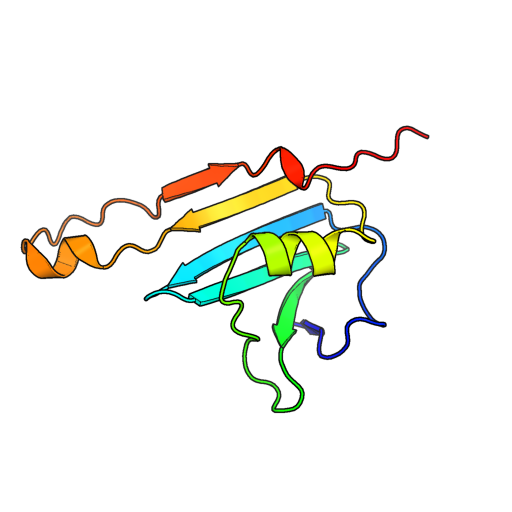81 1.00 63.62 88 PRO A CA 1
ATOM 680 C C . PRO A 1 88 ? 10.712 8.737 1.471 1.00 63.62 88 PRO A C 1
ATOM 682 O O . PRO A 1 88 ? 10.374 8.873 2.649 1.00 63.62 88 PRO A O 1
ATOM 685 N N . VAL A 1 89 ? 10.209 9.493 0.494 1.00 71.19 89 VAL A N 1
ATOM 686 C CA . VAL A 1 89 ? 9.245 10.560 0.776 1.00 71.19 89 VAL A CA 1
ATOM 687 C C . VAL A 1 89 ? 7.894 9.905 1.023 1.00 71.19 89 VAL A C 1
ATOM 689 O O . VAL A 1 89 ? 7.212 9.524 0.074 1.00 71.19 89 VAL A O 1
ATOM 692 N N . SER A 1 90 ? 7.523 9.749 2.294 1.00 73.25 90 SER A N 1
ATOM 693 C CA . SER A 1 90 ? 6.200 9.269 2.699 1.00 73.25 90 SER A CA 1
ATOM 694 C C . SER A 1 90 ? 5.222 10.434 2.836 1.00 73.25 90 SER A C 1
ATOM 696 O O . SER A 1 90 ? 5.439 11.360 3.615 1.00 73.25 90 SER A O 1
ATOM 698 N N . MET A 1 91 ? 4.119 10.374 2.096 1.00 77.81 91 MET A N 1
ATOM 699 C CA . MET A 1 91 ? 3.009 11.318 2.183 1.00 77.81 91 MET A CA 1
ATOM 700 C C . MET A 1 91 ? 1.748 10.602 2.677 1.00 77.81 91 MET A C 1
ATOM 702 O O . MET A 1 91 ? 1.354 9.607 2.067 1.00 77.81 91 MET A O 1
ATOM 706 N N . PRO A 1 92 ? 1.080 11.082 3.740 1.00 78.50 92 PRO A N 1
ATOM 707 C CA . PRO A 1 92 ? -0.179 10.496 4.180 1.00 78.50 92 PRO A CA 1
ATOM 708 C C . PRO A 1 92 ? -1.269 10.724 3.125 1.00 78.50 92 PRO A C 1
ATOM 710 O O . PRO A 1 92 ? -1.480 11.839 2.641 1.00 78.50 92 PRO A O 1
ATOM 713 N N . LEU A 1 93 ? -1.989 9.664 2.767 1.00 74.69 93 LEU A N 1
ATOM 714 C CA . LEU A 1 93 ? -3.084 9.718 1.808 1.00 74.69 93 LEU A CA 1
ATOM 715 C C . LEU A 1 93 ? -4.421 9.859 2.545 1.00 74.69 93 LEU A C 1
ATOM 717 O O . LEU A 1 93 ? -5.140 8.889 2.767 1.00 74.69 93 LEU A O 1
ATOM 721 N N . HIS A 1 94 ? -4.797 11.099 2.860 1.00 62.41 94 HIS A N 1
ATOM 722 C CA . HIS A 1 94 ? -6.053 11.406 3.563 1.00 62.41 94 HIS A CA 1
ATOM 723 C C . HIS A 1 94 ? -7.323 10.942 2.822 1.00 62.41 94 HIS A C 1
ATOM 725 O O . HIS A 1 94 ? -8.355 10.740 3.445 1.00 62.41 94 HIS A O 1
ATOM 731 N N . GLY A 1 95 ? -7.262 10.742 1.500 1.00 60.03 95 GLY A N 1
ATOM 732 C CA . GLY A 1 95 ? -8.410 10.312 0.691 1.00 60.03 95 GLY A CA 1
ATOM 733 C C . GLY A 1 95 ? -8.709 8.808 0.706 1.00 60.03 95 GLY A C 1
ATOM 734 O O . GLY A 1 95 ? -9.631 8.393 0.015 1.00 60.03 95 GLY A O 1
ATOM 735 N N . PHE A 1 96 ? -7.918 8.000 1.416 1.00 61.62 96 PHE A N 1
ATOM 736 C CA . PHE A 1 96 ? -8.195 6.570 1.620 1.00 61.62 96 PHE A CA 1
ATOM 737 C C . PHE A 1 96 ? -8.859 6.300 2.972 1.00 61.62 96 PHE A C 1
ATOM 739 O O . PHE A 1 96 ? -9.422 5.228 3.165 1.00 61.62 96 PHE A O 1
ATOM 746 N N . ILE A 1 97 ? -8.792 7.262 3.895 1.00 60.44 97 ILE A N 1
ATOM 747 C CA . ILE A 1 97 ? -9.249 7.091 5.268 1.00 60.44 97 ILE A CA 1
ATOM 748 C C . ILE A 1 97 ? -10.775 7.162 5.275 1.00 60.44 97 ILE A C 1
ATOM 750 O O . ILE A 1 97 ? -11.364 8.238 5.197 1.00 60.44 97 ILE A O 1
ATOM 754 N N . GLN A 1 9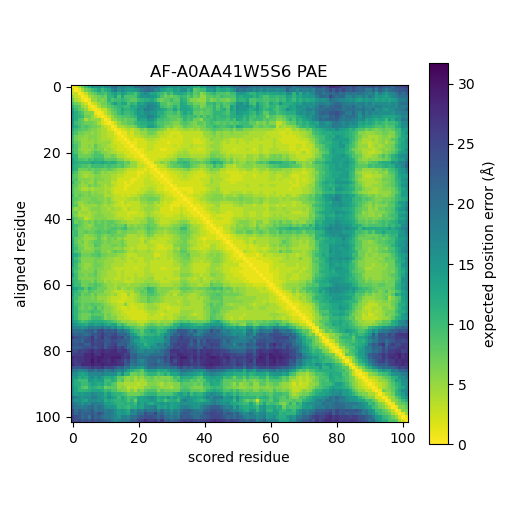8 ? -11.414 5.999 5.339 1.00 57.25 98 GLN A N 1
ATOM 755 C CA . GLN A 1 98 ? -12.837 5.882 5.628 1.00 57.25 98 GLN A CA 1
ATOM 756 C C . GLN A 1 98 ? -12.959 5.314 7.032 1.00 57.25 98 GLN A C 1
ATOM 758 O O . GLN A 1 98 ? -13.120 4.105 7.209 1.00 57.25 98 GLN A O 1
ATOM 763 N N . SER A 1 99 ? -12.875 6.187 8.036 1.00 45.69 99 SER A N 1
ATOM 764 C CA . SER A 1 99 ? -13.309 5.840 9.383 1.00 45.69 99 SER A CA 1
ATOM 765 C C . SER A 1 99 ? -14.804 5.554 9.303 1.00 45.69 99 SER A C 1
ATOM 767 O O . SER A 1 99 ? -15.615 6.470 9.166 1.00 45.69 99 SER A O 1
ATOM 769 N N . LYS A 1 100 ? -15.196 4.276 9.349 1.00 43.88 100 LYS A N 1
ATOM 770 C CA . LYS A 1 100 ? -16.570 3.951 9.721 1.00 43.88 100 LYS A CA 1
ATOM 771 C C . LYS A 1 100 ? -16.713 4.316 11.193 1.00 43.88 100 LYS A C 1
ATOM 773 O O . LYS A 1 100 ? -16.444 3.493 12.060 1.00 43.88 100 LYS A O 1
ATOM 778 N N . GLU A 1 101 ? -17.107 5.558 11.459 1.00 36.94 101 GLU A N 1
ATOM 779 C CA . GLU A 1 101 ? -17.718 5.915 12.734 1.00 36.94 101 GLU A CA 1
ATOM 780 C C . GLU A 1 101 ? -18.891 4.951 12.953 1.00 36.94 101 GLU A C 1
ATOM 782 O O . GLU A 1 101 ? -19.843 4.913 12.165 1.00 36.94 101 GLU A O 1
ATOM 787 N N . LYS A 1 102 ? -18.784 4.114 13.982 1.00 36.69 102 LYS A N 1
ATOM 788 C CA . LYS A 1 102 ? -19.898 3.336 14.507 1.00 36.69 102 LYS A CA 1
ATOM 789 C C . LYS A 1 102 ? -19.916 3.446 16.019 1.00 36.69 102 LYS A C 1
ATOM 791 O O . LYS A 1 102 ? -18.825 3.334 16.618 1.00 36.69 102 LYS A O 1
#

Solvent-accessible surface area (backbone atoms only — not comparable to full-atom values): 5868 Å² total; per-residue (Å²): 135,79,45,70,40,58,48,84,87,70,58,58,61,58,29,58,32,37,44,32,39,36,48,95,78,32,33,40,47,36,34,26,40,96,88,42,54,28,35,41,22,36,93,86,72,41,77,36,74,34,80,43,70,66,60,51,48,62,71,45,61,82,29,32,21,67,37,35,35,38,32,42,50,70,69,65,42,75,80,72,70,53,86,74,72,76,70,68,50,68,43,75,38,74,90,56,47,43,76,78,84,125